Protein AF-A0A1V5WYN5-F1 (afdb_monomer_lite)

Foldseek 3Di:
DDDDDDPPPPPPDPPPPDDPPPCCVVDPPDDPVVVVVVVVVVVVVVVLADPVLVVLVVVVVVVVVPPPQDDPVSCVSSCVCCVDPSNVQVVVCVVVVHRGDD

Sequence (102 aa):
MPGLAPPAARQARRGQRGAWGEAEAVLKAEPEAQAEREARAAAQRIAGLSPQALRLNKRALRQFVMPALSAASDRAPHYAYAPSAEHREGLAAFNEKRKPRF

Structure (mmCIF, N/CA/C/O backbone):
data_AF-A0A1V5WYN5-F1
#
_entry.id   AF-A0A1V5WYN5-F1
#
loop_
_atom_site.group_PDB
_atom_site.id
_atom_site.type_symbol
_atom_site.label_atom_id
_atom_site.label_alt_id
_atom_site.label_comp_id
_atom_site.label_asym_id
_atom_site.label_entity_id
_atom_site.label_seq_id
_atom_site.pdbx_PDB_ins_code
_atom_site.Cartn_x
_atom_site.Cartn_y
_atom_site.Cartn_z
_atom_site.occupancy
_atom_site.B_iso_or_equiv
_atom_site.auth_seq_id
_atom_site.auth_comp_id
_atom_site.auth_asym_id
_atom_site.auth_atom_id
_atom_site.pdbx_PDB_model_num
ATOM 1 N N . MET A 1 1 ? 16.836 -30.224 46.899 1.00 42.75 1 MET A N 1
ATOM 2 C CA . MET A 1 1 ? 16.646 -29.036 46.031 1.00 42.75 1 MET A CA 1
ATOM 3 C C . MET A 1 1 ? 17.321 -29.315 44.698 1.00 42.75 1 MET A C 1
ATOM 5 O O . MET A 1 1 ? 18.390 -29.911 44.776 1.00 42.75 1 MET A O 1
ATOM 9 N N . PRO A 1 2 ? 16.792 -28.915 43.524 1.00 42.06 2 PRO A N 1
ATOM 10 C CA . PRO A 1 2 ? 15.635 -28.037 43.242 1.00 42.06 2 PRO A CA 1
ATOM 11 C C . PRO A 1 2 ? 14.561 -28.747 42.363 1.00 42.06 2 PRO A C 1
ATOM 13 O O . PRO A 1 2 ? 14.859 -29.718 41.686 1.00 42.06 2 PRO A O 1
ATOM 16 N N . GLY A 1 3 ? 13.267 -28.419 42.349 1.00 41.47 3 GLY A N 1
ATOM 17 C CA . GLY A 1 3 ? 12.649 -27.096 42.375 1.00 41.47 3 GLY A CA 1
ATOM 18 C C . GLY A 1 3 ? 12.514 -26.557 40.945 1.00 41.47 3 GLY A C 1
ATOM 19 O O . GLY A 1 3 ? 13.220 -25.616 40.602 1.00 41.47 3 GLY A O 1
ATOM 20 N N . LEU A 1 4 ? 11.680 -27.175 40.091 1.00 41.84 4 LEU A N 1
ATOM 21 C CA . LEU A 1 4 ? 11.369 -26.627 38.762 1.00 41.84 4 LEU A CA 1
ATOM 22 C C . LEU A 1 4 ? 10.656 -25.281 38.944 1.00 41.84 4 LEU A C 1
ATOM 24 O O . LEU A 1 4 ? 9.494 -25.229 39.344 1.00 41.84 4 LEU A O 1
ATOM 28 N N . ALA A 1 5 ? 11.368 -24.193 38.663 1.00 46.28 5 ALA A N 1
ATOM 29 C CA . ALA A 1 5 ? 10.770 -22.873 38.567 1.00 46.28 5 ALA A CA 1
ATOM 30 C C . ALA A 1 5 ? 9.770 -22.851 37.392 1.00 46.28 5 ALA A C 1
ATOM 32 O O . ALA A 1 5 ? 10.088 -23.376 36.319 1.00 46.28 5 ALA A O 1
ATOM 33 N N . PRO A 1 6 ? 8.574 -22.255 37.550 1.00 49.25 6 PRO A N 1
ATOM 34 C CA . PRO A 1 6 ? 7.665 -22.055 36.430 1.00 49.25 6 PRO A CA 1
ATOM 35 C C . PRO A 1 6 ? 8.320 -21.144 35.377 1.00 49.25 6 PRO A C 1
ATOM 37 O O . PRO A 1 6 ? 9.134 -20.284 35.732 1.00 49.25 6 PRO A O 1
ATOM 40 N N . PRO A 1 7 ? 7.989 -21.307 34.081 1.00 42.47 7 PRO A N 1
ATOM 41 C CA . PRO A 1 7 ? 8.576 -20.497 33.025 1.00 42.47 7 PRO A CA 1
ATOM 42 C C . PRO A 1 7 ? 8.277 -19.026 33.300 1.00 42.47 7 PRO A C 1
ATOM 44 O O . PRO A 1 7 ? 7.116 -18.617 33.357 1.00 42.47 7 PRO A O 1
ATOM 47 N N . ALA A 1 8 ? 9.345 -18.247 33.490 1.00 43.75 8 ALA A N 1
ATOM 48 C CA . ALA A 1 8 ? 9.274 -16.814 33.696 1.00 43.75 8 ALA A CA 1
ATOM 49 C C . ALA A 1 8 ? 8.358 -16.199 32.634 1.00 43.75 8 ALA A C 1
ATOM 51 O O . ALA A 1 8 ? 8.577 -16.349 31.425 1.00 43.75 8 ALA A O 1
ATOM 52 N N . ALA A 1 9 ? 7.305 -15.539 33.119 1.00 42.06 9 ALA A N 1
ATOM 53 C CA . ALA A 1 9 ? 6.397 -14.747 32.321 1.00 42.06 9 ALA A CA 1
ATOM 54 C C . ALA A 1 9 ? 7.207 -13.894 31.343 1.00 42.06 9 ALA A C 1
ATOM 56 O O . ALA A 1 9 ? 8.235 -13.311 31.693 1.00 42.06 9 ALA A O 1
ATOM 57 N N . ARG A 1 10 ? 6.734 -13.836 30.097 1.00 42.47 10 ARG A N 1
ATOM 58 C CA . ARG A 1 10 ? 7.319 -13.100 28.970 1.00 42.47 10 ARG A CA 1
ATOM 59 C C . ARG A 1 10 ? 7.149 -11.580 29.170 1.00 42.47 10 ARG A C 1
ATOM 61 O O . ARG A 1 10 ? 6.663 -10.86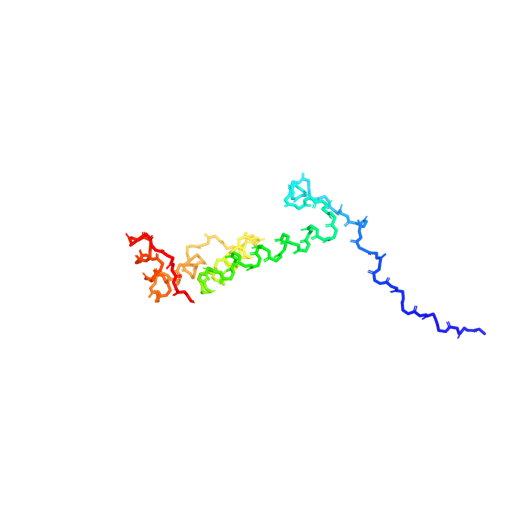9 28.302 1.00 4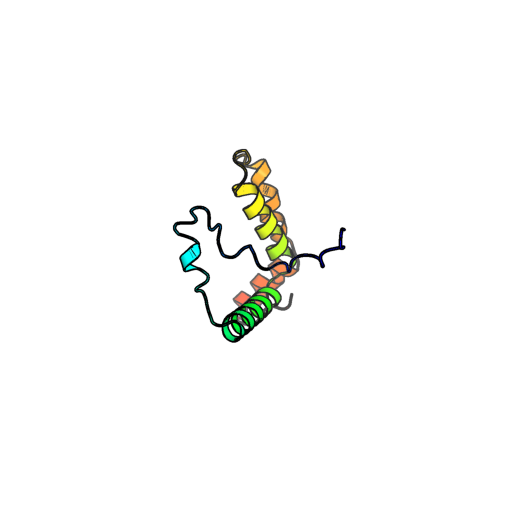2.47 10 ARG A O 1
ATOM 68 N N . GLN A 1 11 ? 7.531 -11.089 30.343 1.00 46.16 11 GLN A N 1
ATOM 69 C CA . GLN A 1 11 ? 7.301 -9.753 30.871 1.00 46.16 11 GLN A CA 1
ATOM 70 C C . GLN A 1 11 ? 8.634 -9.007 30.970 1.00 46.16 11 GLN A C 1
ATOM 72 O O . GLN A 1 11 ? 8.987 -8.453 31.998 1.00 46.16 11 GLN A O 1
ATOM 77 N N . ALA A 1 12 ? 9.417 -9.023 29.891 1.00 39.44 12 ALA A N 1
ATOM 78 C CA . ALA A 1 12 ? 10.667 -8.271 29.822 1.00 39.44 12 ALA A CA 1
ATOM 79 C C . ALA A 1 12 ? 11.085 -8.007 28.369 1.00 39.44 12 ALA A C 1
ATOM 81 O O . ALA A 1 12 ? 12.090 -8.520 27.893 1.00 39.44 12 ALA A O 1
ATOM 82 N N . ARG A 1 13 ? 10.307 -7.195 27.641 1.00 41.16 13 ARG A N 1
ATOM 83 C CA . ARG A 1 13 ? 10.790 -6.472 26.443 1.00 41.16 13 ARG A CA 1
ATOM 84 C C . ARG A 1 13 ? 10.200 -5.058 26.353 1.00 41.16 13 ARG A C 1
ATOM 86 O O . ARG A 1 13 ? 9.868 -4.591 25.276 1.00 41.16 13 ARG A O 1
ATOM 93 N N . ARG A 1 14 ? 10.034 -4.370 27.490 1.00 46.16 14 ARG A N 1
ATOM 94 C CA . ARG A 1 14 ? 9.642 -2.942 27.524 1.00 46.16 14 ARG A CA 1
ATOM 95 C C . ARG A 1 14 ? 10.847 -1.998 27.714 1.00 46.16 14 ARG A C 1
ATOM 97 O O . ARG A 1 14 ? 10.698 -0.794 27.543 1.00 46.16 14 ARG A O 1
ATOM 104 N N . GLY A 1 15 ? 12.027 -2.540 28.049 1.00 39.19 15 GLY A N 1
ATOM 105 C CA . GLY A 1 15 ? 13.160 -1.774 28.593 1.00 39.19 15 GLY A CA 1
ATOM 106 C C . GLY A 1 15 ? 14.456 -1.731 27.775 1.00 39.19 15 GLY A C 1
ATOM 107 O O . GLY A 1 15 ? 15.415 -1.142 28.245 1.00 39.19 15 GLY A O 1
ATOM 108 N N . GLN A 1 16 ? 14.520 -2.312 26.574 1.00 42.47 16 GLN A N 1
ATOM 109 C CA . GLN A 1 16 ? 15.671 -2.115 25.676 1.00 42.47 16 GLN A CA 1
ATOM 110 C C . GLN A 1 16 ? 15.196 -1.484 24.371 1.00 42.47 16 GLN A C 1
ATOM 112 O O . GLN A 1 16 ? 15.109 -2.129 23.329 1.00 42.47 16 GLN A O 1
ATOM 117 N N . ARG A 1 17 ? 14.821 -0.206 24.463 1.00 44.88 17 ARG A N 1
ATOM 118 C CA . ARG A 1 17 ? 14.625 0.654 23.298 1.00 44.88 17 ARG A CA 1
ATOM 119 C C . ARG A 1 17 ? 16.007 1.148 22.892 1.00 44.88 17 ARG A C 1
ATOM 121 O O . ARG A 1 17 ? 16.479 2.167 23.381 1.00 44.88 17 ARG A O 1
ATOM 128 N N . GLY A 1 18 ? 16.695 0.354 22.073 1.00 40.19 18 GLY A N 1
ATOM 129 C CA . GLY A 1 18 ? 17.836 0.854 21.311 1.00 40.19 18 GLY A CA 1
ATOM 130 C C . GLY A 1 18 ? 17.383 2.059 20.488 1.00 40.19 18 GLY A C 1
ATOM 131 O O . GLY A 1 18 ? 16.235 2.095 20.052 1.00 40.19 18 GLY A O 1
ATOM 132 N N . ALA A 1 19 ? 18.259 3.050 20.357 1.00 46.62 19 ALA A N 1
ATOM 133 C CA . ALA A 1 19 ? 17.999 4.362 19.778 1.00 46.62 19 ALA A CA 1
ATOM 134 C C . ALA A 1 19 ? 17.217 4.309 18.449 1.00 46.62 19 ALA A C 1
ATOM 136 O O . ALA A 1 19 ? 17.788 4.161 17.374 1.00 46.62 19 ALA A O 1
ATOM 137 N N . TRP A 1 20 ? 15.899 4.485 18.533 1.00 42.97 20 TRP A N 1
ATOM 138 C CA . TRP A 1 20 ? 15.029 4.844 17.417 1.00 42.97 20 TRP A CA 1
ATOM 139 C C . TRP A 1 20 ? 14.563 6.280 17.657 1.00 42.97 20 TRP A C 1
ATOM 141 O O . TRP A 1 20 ? 13.406 6.519 17.985 1.00 42.97 20 TRP A O 1
ATOM 151 N N . GLY A 1 21 ? 15.494 7.230 17.542 1.00 42.59 21 GLY A N 1
ATOM 152 C CA . GLY A 1 21 ? 15.306 8.640 17.911 1.00 42.59 21 GLY A CA 1
ATOM 153 C C . GLY A 1 21 ? 14.252 9.419 17.115 1.00 42.59 21 GLY A C 1
ATOM 154 O O . GLY A 1 21 ? 14.032 10.584 17.410 1.00 42.59 21 GLY A O 1
ATOM 155 N N . GLU A 1 22 ? 13.576 8.804 16.143 1.00 40.84 22 GLU A N 1
ATOM 156 C CA . GLU A 1 22 ? 12.539 9.465 15.331 1.00 40.84 22 GLU A CA 1
ATOM 157 C C . GLU A 1 22 ? 11.302 8.579 15.080 1.00 40.84 22 GLU A C 1
ATOM 159 O O . GLU A 1 22 ? 10.203 9.086 14.862 1.00 40.84 22 GLU A O 1
ATOM 164 N N . ALA A 1 23 ? 11.425 7.248 15.180 1.00 43.41 23 ALA A N 1
ATOM 165 C CA . ALA A 1 23 ? 10.300 6.333 14.948 1.00 43.41 23 ALA A CA 1
ATOM 166 C C . ALA A 1 23 ? 9.342 6.228 16.150 1.00 43.41 23 ALA A C 1
ATOM 168 O O . ALA A 1 23 ? 8.192 5.817 15.988 1.00 43.41 23 ALA A O 1
ATOM 169 N N . GLU A 1 24 ? 9.779 6.626 17.350 1.00 39.91 24 GLU A N 1
ATOM 170 C CA . GLU A 1 24 ? 8.945 6.582 18.559 1.00 39.91 24 GLU A CA 1
ATOM 171 C C . GLU A 1 24 ? 7.803 7.618 18.536 1.00 39.91 24 GLU A C 1
ATOM 173 O O . GLU A 1 24 ? 6.824 7.485 19.267 1.00 39.91 24 GLU A O 1
ATOM 178 N N . ALA A 1 25 ? 7.845 8.587 17.614 1.00 43.09 25 ALA A N 1
ATOM 179 C CA . ALA A 1 25 ? 6.735 9.505 17.369 1.00 43.09 25 ALA A CA 1
ATOM 180 C C . ALA A 1 25 ? 5.533 8.857 16.647 1.00 43.09 25 ALA A C 1
ATOM 182 O O . ALA A 1 25 ? 4.449 9.440 16.638 1.00 43.09 25 ALA A O 1
ATOM 183 N N . VAL A 1 26 ? 5.685 7.668 16.045 1.00 49.09 26 VAL A N 1
ATOM 184 C CA . VAL A 1 26 ? 4.631 7.070 15.199 1.00 49.09 26 VAL A CA 1
ATOM 185 C C . VAL A 1 26 ? 3.638 6.215 15.994 1.00 49.09 26 VAL A C 1
ATOM 187 O O . VAL A 1 26 ? 2.497 6.051 15.571 1.00 49.09 26 VAL A O 1
ATOM 190 N N . LEU A 1 27 ? 4.021 5.708 17.166 1.00 51.03 27 LEU A N 1
ATOM 191 C CA . LEU A 1 27 ? 3.123 4.966 18.052 1.00 51.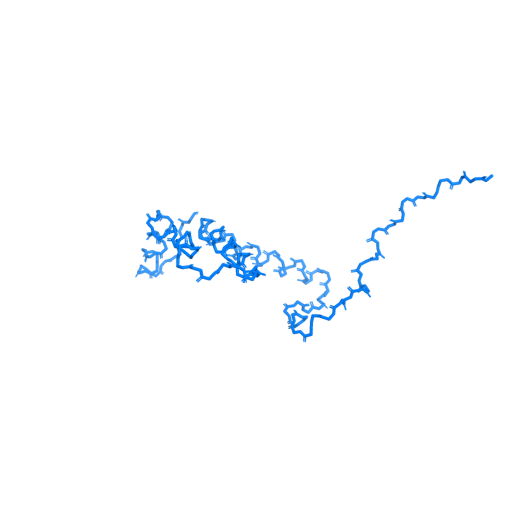03 27 LEU A CA 1
ATOM 192 C C . LEU A 1 27 ? 3.314 5.480 19.475 1.00 51.03 27 LEU A C 1
ATOM 194 O O . LEU A 1 27 ? 4.140 4.966 20.231 1.00 51.03 27 LEU A O 1
ATOM 198 N N . LYS A 1 28 ? 2.547 6.515 19.832 1.00 55.75 28 LYS A N 1
ATOM 199 C CA . LYS A 1 28 ? 2.419 6.945 21.226 1.00 55.75 28 LYS A CA 1
ATOM 200 C C . LYS A 1 28 ? 2.078 5.731 22.090 1.00 55.75 28 LYS A C 1
ATOM 202 O O . LYS A 1 28 ? 1.357 4.828 21.663 1.00 55.75 28 LYS A O 1
ATOM 207 N N . ALA A 1 29 ? 2.622 5.691 23.304 1.00 59.53 29 ALA A N 1
ATOM 208 C CA . ALA A 1 29 ? 2.244 4.693 24.295 1.00 59.53 29 ALA A CA 1
ATOM 209 C C . ALA A 1 29 ? 0.803 4.969 24.751 1.00 59.53 29 ALA A C 1
ATOM 211 O O . ALA A 1 29 ? 0.571 5.614 25.769 1.00 59.53 29 ALA A O 1
ATOM 212 N N . GLU A 1 30 ? -0.153 4.517 23.953 1.00 66.19 30 GLU A N 1
ATOM 213 C CA . GLU A 1 30 ? -1.573 4.635 24.236 1.00 66.19 30 GLU A CA 1
ATOM 214 C C . GLU A 1 30 ? -2.000 3.589 25.283 1.00 66.19 30 GLU A C 1
ATOM 216 O O . GLU A 1 30 ? -1.374 2.524 25.399 1.00 66.19 30 GLU A O 1
ATOM 221 N N . PRO A 1 31 ? -3.076 3.847 26.051 1.00 80.69 31 PRO A N 1
ATOM 222 C CA . PRO A 1 31 ? -3.719 2.822 26.866 1.00 80.69 31 PRO A CA 1
ATOM 223 C C . PRO A 1 31 ? -4.008 1.568 26.031 1.00 80.69 31 PRO A C 1
ATOM 225 O O . PRO A 1 31 ? -4.363 1.678 24.860 1.00 80.69 31 PRO A O 1
ATOM 228 N N . GLU A 1 32 ? -3.913 0.374 26.620 1.00 74.56 32 GLU A N 1
ATOM 229 C CA . GLU A 1 32 ? -4.040 -0.903 25.891 1.00 74.56 32 GLU A CA 1
ATOM 230 C C . GLU A 1 32 ? -5.307 -0.976 25.022 1.00 74.56 32 GLU A C 1
ATOM 232 O O . GLU A 1 32 ? -5.243 -1.336 23.847 1.00 74.56 32 GLU A O 1
ATOM 237 N N . ALA A 1 33 ? -6.441 -0.509 25.551 1.00 75.56 33 ALA A N 1
ATOM 238 C CA . ALA A 1 33 ? -7.699 -0.447 24.813 1.00 75.56 33 ALA A CA 1
ATOM 239 C C . ALA A 1 33 ? -7.670 0.541 23.628 1.00 75.56 33 ALA A C 1
ATOM 241 O O . ALA A 1 33 ? -8.346 0.325 22.625 1.00 75.56 33 ALA A O 1
ATOM 242 N N . GLN A 1 34 ? -6.916 1.637 23.727 1.00 83.50 34 GLN A N 1
ATOM 243 C CA . GLN A 1 34 ? -6.744 2.593 22.631 1.00 83.50 34 GLN A CA 1
ATOM 244 C C . GLN A 1 34 ? -5.802 2.029 21.562 1.00 83.50 34 GLN A C 1
ATOM 246 O O . GLN A 1 34 ? -6.147 2.069 20.382 1.00 83.50 34 GLN A O 1
ATOM 251 N N . ALA A 1 35 ? -4.693 1.406 21.968 1.00 84.75 35 ALA A N 1
ATOM 252 C CA . ALA A 1 35 ? -3.788 0.715 21.054 1.00 84.75 35 ALA A CA 1
ATOM 253 C C . ALA A 1 35 ? -4.508 -0.395 20.267 1.00 84.75 35 ALA A C 1
ATOM 255 O O . ALA A 1 35 ? -4.327 -0.520 19.055 1.00 84.75 35 ALA A O 1
ATOM 256 N N . GLU A 1 36 ? -5.382 -1.168 20.921 1.00 87.19 36 GLU A N 1
ATOM 257 C CA . GLU A 1 36 ? -6.188 -2.189 20.249 1.00 87.19 36 GLU A CA 1
ATOM 258 C C . GLU A 1 36 ? -7.158 -1.577 19.227 1.00 87.19 36 GLU A C 1
ATOM 260 O O . GLU A 1 36 ? -7.239 -2.047 18.087 1.00 87.19 36 GLU A O 1
ATOM 265 N N . ARG A 1 37 ? -7.877 -0.509 19.604 1.00 89.44 37 ARG A N 1
ATOM 266 C CA . ARG A 1 37 ? -8.791 0.201 18.693 1.00 89.44 37 ARG A CA 1
ATOM 267 C C . ARG A 1 37 ? -8.060 0.726 17.464 1.00 89.44 37 ARG A C 1
ATOM 269 O O . ARG A 1 37 ? -8.533 0.537 16.343 1.00 89.44 37 ARG A O 1
ATOM 276 N N . GLU A 1 38 ? -6.904 1.347 17.655 1.00 89.25 38 GLU A N 1
ATOM 277 C CA . GLU A 1 38 ? -6.096 1.891 16.565 1.00 89.25 38 GLU A CA 1
ATOM 278 C C . GLU A 1 38 ? -5.539 0.798 15.656 1.00 89.25 38 GLU A C 1
ATOM 280 O O . GLU A 1 38 ? -5.632 0.917 14.431 1.00 89.25 38 GLU A O 1
ATOM 285 N N . ALA A 1 39 ? -5.031 -0.295 16.233 1.00 90.69 39 ALA A N 1
ATOM 286 C CA . ALA A 1 39 ? -4.546 -1.444 15.478 1.00 90.69 39 ALA A CA 1
ATOM 287 C C . ALA A 1 39 ? -5.661 -2.064 14.622 1.00 90.69 39 ALA A C 1
ATOM 289 O O . ALA A 1 39 ? -5.460 -2.319 13.432 1.00 90.69 39 ALA A O 1
ATOM 290 N N . ARG A 1 40 ? -6.861 -2.244 15.191 1.00 95.44 40 ARG A N 1
ATOM 291 C CA . ARG A 1 40 ? -8.041 -2.734 14.458 1.00 95.44 40 ARG A CA 1
ATOM 292 C C . ARG A 1 40 ? -8.441 -1.775 13.336 1.00 95.44 40 ARG A C 1
ATOM 294 O O . ARG A 1 40 ? -8.655 -2.220 12.209 1.00 95.44 40 ARG A O 1
ATOM 301 N N . ALA A 1 41 ? -8.487 -0.471 13.603 1.00 94.25 41 ALA A N 1
ATOM 302 C CA . ALA A 1 41 ? -8.821 0.532 12.594 1.00 94.25 41 ALA A CA 1
ATOM 303 C C . ALA A 1 41 ? -7.785 0.573 11.453 1.00 94.25 41 ALA A C 1
ATOM 305 O O . ALA A 1 41 ? -8.146 0.697 10.282 1.00 94.25 41 ALA A O 1
ATOM 306 N N . ALA A 1 42 ? -6.495 0.436 11.769 1.00 92.88 42 ALA A N 1
ATOM 307 C CA . ALA A 1 42 ? -5.432 0.347 10.773 1.00 92.88 42 ALA A CA 1
ATOM 308 C C . ALA A 1 42 ? -5.552 -0.925 9.925 1.00 92.88 42 ALA A C 1
ATOM 310 O O . ALA A 1 42 ? -5.479 -0.847 8.698 1.00 92.88 42 ALA A O 1
ATOM 311 N N . ALA A 1 43 ? -5.801 -2.075 10.557 1.00 94.81 43 ALA A N 1
ATOM 312 C CA . ALA A 1 43 ? -6.009 -3.338 9.856 1.00 94.81 43 ALA A CA 1
ATOM 313 C C . ALA A 1 43 ? -7.193 -3.259 8.881 1.00 94.81 43 ALA A C 1
ATOM 315 O O . ALA A 1 43 ? -7.069 -3.694 7.740 1.00 94.81 43 ALA A O 1
ATOM 316 N N . GLN A 1 44 ? -8.303 -2.634 9.286 1.00 95.69 44 GLN A N 1
ATOM 317 C CA . GLN A 1 44 ? -9.466 -2.420 8.418 1.00 95.69 44 GLN A CA 1
ATOM 318 C C . GLN A 1 44 ? -9.147 -1.524 7.216 1.00 95.69 44 GLN A C 1
ATOM 320 O O . GLN A 1 44 ? -9.549 -1.841 6.099 1.00 95.69 44 GLN A O 1
ATOM 325 N N . ARG A 1 45 ? -8.390 -0.433 7.411 1.00 94.25 45 ARG A N 1
ATOM 326 C CA . ARG A 1 45 ? -7.949 0.422 6.294 1.00 94.25 45 ARG A CA 1
ATOM 327 C C . ARG A 1 45 ? -7.072 -0.346 5.308 1.00 94.25 45 ARG A C 1
ATOM 329 O O . ARG A 1 45 ? -7.277 -0.231 4.107 1.00 94.25 45 ARG A O 1
ATOM 336 N N . ILE A 1 46 ? -6.129 -1.144 5.810 1.00 93.81 46 ILE A N 1
ATOM 337 C CA . ILE A 1 46 ? -5.231 -1.957 4.977 1.00 93.81 46 ILE A CA 1
ATOM 338 C C . ILE A 1 46 ? -6.013 -3.034 4.218 1.00 93.81 46 ILE A C 1
ATOM 340 O O . ILE A 1 46 ? -5.737 -3.262 3.045 1.00 93.81 46 ILE A O 1
ATOM 344 N N . ALA A 1 47 ? -7.003 -3.662 4.856 1.00 93.44 47 ALA A N 1
ATOM 345 C CA . ALA A 1 47 ? -7.841 -4.686 4.236 1.00 93.44 47 ALA A CA 1
ATOM 346 C C . ALA A 1 47 ? -8.678 -4.164 3.053 1.00 93.44 47 ALA A C 1
ATOM 348 O O . ALA A 1 47 ? -9.098 -4.958 2.222 1.00 93.44 47 ALA A O 1
ATOM 349 N N . GLY A 1 48 ? -8.903 -2.848 2.957 1.00 93.06 48 GLY A N 1
ATOM 350 C CA . GLY A 1 48 ? -9.589 -2.217 1.824 1.00 93.06 48 GLY A CA 1
ATOM 351 C C . GLY A 1 48 ? -8.695 -1.882 0.622 1.00 93.06 48 GLY A C 1
ATOM 352 O O . GLY A 1 48 ? -9.177 -1.278 -0.333 1.00 93.06 48 GLY A O 1
ATOM 353 N N . LEU A 1 49 ? -7.399 -2.202 0.666 1.00 93.19 49 LEU A N 1
ATOM 354 C CA . LEU A 1 49 ? -6.442 -1.920 -0.410 1.00 93.19 49 LEU A CA 1
ATOM 355 C C . LEU A 1 49 ? -6.213 -3.159 -1.288 1.00 93.19 49 LEU A C 1
ATOM 357 O O . LEU A 1 49 ? -6.413 -4.284 -0.843 1.00 93.19 49 LEU A O 1
ATOM 361 N N . SER A 1 50 ? -5.711 -2.952 -2.511 1.00 94.00 50 SER A N 1
ATOM 362 C CA . SER A 1 50 ? -5.320 -4.028 -3.436 1.00 94.00 50 SER A CA 1
ATOM 363 C C . SER A 1 50 ? -4.328 -5.005 -2.772 1.00 94.00 50 SER A C 1
ATOM 365 O O . SER A 1 50 ? -3.198 -4.607 -2.444 1.00 94.00 50 SER A O 1
ATOM 367 N N . PRO A 1 51 ? -4.695 -6.291 -2.583 1.00 93.00 51 PRO A N 1
ATOM 368 C CA . PRO A 1 51 ? -3.810 -7.280 -1.977 1.00 93.00 51 PRO A CA 1
ATOM 369 C C . PRO A 1 51 ? -2.513 -7.478 -2.763 1.00 93.00 51 PRO A C 1
ATOM 371 O O . PRO A 1 51 ? -1.449 -7.680 -2.166 1.00 93.00 51 PRO A O 1
ATOM 374 N N . GLN A 1 52 ? -2.570 -7.428 -4.096 1.00 91.56 52 GLN A N 1
ATOM 375 C CA . GLN A 1 52 ? -1.389 -7.595 -4.934 1.00 91.56 52 GLN A CA 1
ATOM 376 C C . GLN A 1 52 ? -0.426 -6.410 -4.800 1.00 91.56 52 GLN A C 1
ATOM 378 O O . GLN A 1 52 ? 0.765 -6.628 -4.548 1.00 91.56 52 GLN A O 1
ATOM 383 N N . ALA A 1 53 ? -0.927 -5.174 -4.912 1.00 89.94 53 ALA A N 1
ATOM 384 C CA . ALA A 1 53 ? -0.105 -3.972 -4.788 1.00 89.94 53 ALA A CA 1
ATOM 385 C C . ALA A 1 53 ? 0.533 -3.876 -3.394 1.00 89.94 53 ALA A C 1
ATOM 387 O O . ALA A 1 53 ? 1.726 -3.596 -3.278 1.00 89.94 53 ALA A O 1
ATOM 388 N N . LEU A 1 54 ? -0.217 -4.208 -2.335 1.00 91.62 54 LEU A N 1
ATOM 389 C CA . LEU A 1 54 ? 0.301 -4.268 -0.966 1.00 91.62 54 LEU A CA 1
ATOM 390 C C . LEU A 1 54 ? 1.511 -5.200 -0.832 1.00 91.62 54 LEU A C 1
ATOM 392 O O . LEU A 1 54 ? 2.529 -4.823 -0.243 1.00 91.62 54 LEU A O 1
ATOM 396 N N . ARG A 1 55 ? 1.421 -6.423 -1.371 1.00 91.25 55 ARG A N 1
ATOM 397 C CA . ARG A 1 55 ? 2.512 -7.409 -1.292 1.00 91.25 55 ARG A CA 1
ATOM 398 C C . ARG A 1 55 ? 3.747 -6.952 -2.063 1.00 91.25 55 ARG A C 1
ATOM 400 O O . ARG A 1 55 ? 4.856 -7.066 -1.537 1.00 91.25 55 ARG A O 1
ATOM 407 N N . LEU A 1 56 ? 3.561 -6.428 -3.275 1.00 89.06 56 LEU A N 1
ATOM 408 C CA . LEU A 1 56 ? 4.659 -5.938 -4.111 1.00 89.06 56 LEU A CA 1
ATOM 409 C C . LEU A 1 56 ? 5.354 -4.730 -3.472 1.00 89.06 56 LEU A C 1
ATOM 411 O O . LEU A 1 56 ? 6.578 -4.743 -3.345 1.00 89.06 56 LEU A O 1
ATOM 415 N N . ASN A 1 57 ? 4.594 -3.765 -2.949 1.00 87.25 57 ASN A N 1
ATOM 416 C CA . ASN A 1 57 ? 5.147 -2.603 -2.248 1.00 87.25 57 ASN A CA 1
ATOM 417 C C . ASN A 1 57 ? 5.898 -3.008 -0.975 1.00 87.25 57 ASN A C 1
ATOM 419 O O . ASN A 1 57 ? 7.000 -2.527 -0.722 1.00 87.25 57 ASN A O 1
ATOM 423 N N . LYS A 1 58 ? 5.362 -3.950 -0.189 1.00 89.25 58 LYS A N 1
ATOM 424 C CA . LYS A 1 58 ? 6.055 -4.462 1.003 1.00 89.25 58 LYS A CA 1
ATOM 425 C C . LYS A 1 58 ? 7.371 -5.155 0.650 1.00 89.25 58 LYS A C 1
ATOM 427 O O . LYS A 1 58 ? 8.349 -5.011 1.383 1.00 89.25 58 LYS A O 1
ATOM 432 N N . ARG A 1 59 ? 7.407 -5.907 -0.455 1.00 86.62 59 ARG A N 1
ATOM 433 C CA . ARG A 1 59 ? 8.639 -6.520 -0.967 1.00 86.62 59 ARG A CA 1
ATOM 434 C C . ARG A 1 59 ? 9.643 -5.453 -1.406 1.00 86.62 59 ARG A C 1
ATOM 436 O O . ARG A 1 59 ? 10.800 -5.562 -1.019 1.00 86.62 59 ARG A O 1
ATOM 443 N N . ALA A 1 60 ? 9.191 -4.423 -2.121 1.00 81.69 60 ALA A N 1
ATOM 444 C CA . ALA A 1 60 ? 10.030 -3.310 -2.561 1.00 81.69 60 ALA A CA 1
ATOM 445 C C . ALA A 1 60 ? 10.674 -2.569 -1.379 1.00 81.69 60 ALA A C 1
ATOM 447 O O . ALA A 1 60 ? 11.892 -2.444 -1.311 1.00 81.69 60 ALA A O 1
ATOM 448 N N . LEU A 1 61 ? 9.877 -2.184 -0.377 1.00 82.75 61 LEU A N 1
ATOM 449 C CA . LEU A 1 61 ? 10.374 -1.501 0.823 1.00 82.75 61 LEU A CA 1
ATOM 450 C C . LEU A 1 61 ? 11.401 -2.342 1.597 1.00 82.75 61 LEU A C 1
ATOM 452 O O . LEU A 1 61 ? 12.406 -1.816 2.065 1.00 82.75 61 LEU A O 1
ATOM 456 N N . ARG A 1 62 ? 11.190 -3.662 1.694 1.00 82.81 62 ARG A N 1
ATOM 457 C CA . ARG A 1 62 ? 12.166 -4.587 2.302 1.00 82.81 62 ARG A CA 1
ATOM 458 C C . ARG A 1 62 ? 13.462 -4.709 1.504 1.00 82.81 62 ARG A C 1
ATOM 460 O O . ARG A 1 62 ? 14.485 -5.063 2.074 1.00 82.81 62 ARG A O 1
ATOM 467 N N . GLN A 1 63 ? 13.410 -4.471 0.201 1.00 77.44 63 GLN A N 1
ATOM 468 C CA . GLN A 1 63 ? 14.583 -4.498 -0.663 1.00 77.44 63 GLN A CA 1
ATOM 469 C C . GLN A 1 63 ? 15.365 -3.179 -0.576 1.00 77.44 63 GLN A C 1
ATOM 471 O O . GLN A 1 63 ? 16.588 -3.225 -0.597 1.00 77.44 63 GLN A O 1
ATOM 476 N N . PHE A 1 64 ? 14.700 -2.038 -0.358 1.00 72.19 64 PHE A N 1
ATOM 477 C CA . PHE A 1 64 ? 15.365 -0.736 -0.183 1.00 72.19 64 PHE A CA 1
ATOM 478 C C . PHE A 1 64 ? 16.153 -0.585 1.122 1.00 72.19 64 PHE A C 1
ATOM 480 O O . PHE A 1 64 ? 17.093 0.199 1.173 1.00 72.19 64 PHE A O 1
ATOM 487 N N . VAL A 1 65 ? 15.813 -1.339 2.171 1.00 73.25 65 VAL A N 1
ATOM 488 C CA . VAL A 1 65 ? 16.609 -1.362 3.415 1.00 73.25 65 VAL A CA 1
ATOM 489 C C . VAL A 1 65 ? 17.883 -2.209 3.296 1.00 73.25 65 VAL A C 1
ATOM 491 O O . VAL A 1 65 ? 18.681 -2.245 4.230 1.00 73.25 65 VAL A O 1
ATOM 494 N N . MET A 1 66 ? 18.088 -2.886 2.159 1.00 67.94 66 MET A N 1
ATOM 495 C CA . MET A 1 66 ? 19.304 -3.638 1.864 1.00 67.94 66 MET A CA 1
ATOM 496 C C . MET A 1 66 ? 20.225 -2.783 0.972 1.00 67.94 66 MET A C 1
ATOM 498 O O . MET A 1 66 ? 19.790 -2.374 -0.104 1.00 67.94 66 MET A O 1
ATOM 502 N N . PRO A 1 67 ? 21.500 -2.544 1.344 1.00 61.19 67 PRO A N 1
ATOM 503 C CA . PRO A 1 67 ? 22.389 -1.589 0.661 1.00 61.19 67 PRO A CA 1
ATOM 504 C C . PRO A 1 67 ? 22.674 -1.844 -0.832 1.00 61.19 67 PRO A C 1
ATOM 506 O O . PRO A 1 67 ? 23.299 -1.011 -1.480 1.00 61.19 67 PRO A O 1
ATOM 509 N N . ALA A 1 68 ? 22.282 -2.998 -1.380 1.00 63.38 68 ALA A N 1
ATOM 510 C CA . ALA A 1 68 ? 22.832 -3.533 -2.627 1.00 63.38 68 ALA A CA 1
ATOM 511 C C . ALA A 1 68 ? 21.904 -3.469 -3.857 1.00 63.38 68 ALA A C 1
ATOM 513 O O . ALA A 1 68 ? 22.300 -3.947 -4.915 1.00 63.38 68 ALA A O 1
ATOM 514 N N . LEU A 1 69 ? 20.691 -2.911 -3.765 1.00 58.97 69 LEU A N 1
ATOM 515 C CA . LEU A 1 69 ? 19.721 -2.950 -4.874 1.00 58.97 69 LEU A CA 1
ATOM 516 C C . LEU A 1 69 ? 19.433 -1.547 -5.422 1.00 58.97 69 LEU A C 1
ATOM 518 O O . LEU A 1 69 ? 18.469 -0.892 -5.032 1.00 58.97 69 LEU A O 1
ATOM 522 N N . SER A 1 70 ? 20.291 -1.084 -6.335 1.00 63.12 70 SER A N 1
ATOM 523 C CA . SER A 1 70 ? 20.141 0.204 -7.036 1.00 63.12 70 SER A CA 1
ATOM 524 C C . SER A 1 70 ? 20.188 0.076 -8.569 1.00 63.12 70 SER A C 1
ATOM 526 O O . SER A 1 70 ? 20.087 1.078 -9.286 1.00 63.12 70 SER A O 1
ATOM 528 N N . ALA A 1 71 ? 20.270 -1.138 -9.130 1.00 72.31 71 ALA A N 1
ATOM 529 C CA . ALA A 1 71 ? 20.174 -1.298 -10.579 1.00 72.31 71 ALA A CA 1
ATOM 530 C C . ALA A 1 71 ? 18.716 -1.163 -11.057 1.00 72.31 71 ALA A C 1
ATOM 532 O O . ALA A 1 71 ? 17.759 -1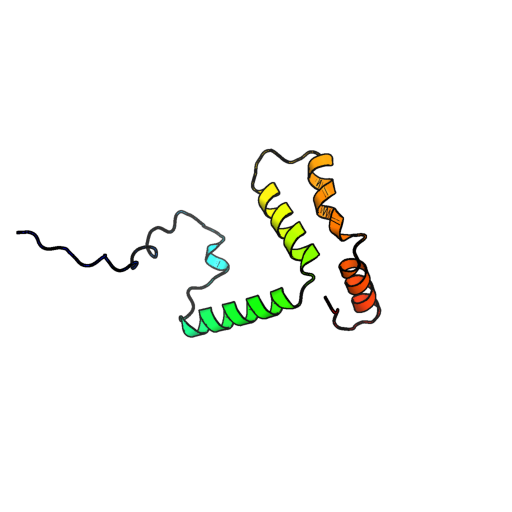.464 -10.342 1.00 72.31 71 ALA A O 1
ATOM 533 N N . ALA A 1 72 ? 18.520 -0.705 -12.296 1.00 71.88 72 ALA A N 1
ATOM 534 C CA . ALA A 1 72 ? 17.183 -0.584 -12.886 1.00 71.88 72 ALA A CA 1
ATOM 535 C C . ALA A 1 72 ? 16.459 -1.943 -12.992 1.00 71.88 72 ALA A C 1
ATOM 537 O O . ALA A 1 72 ? 15.245 -2.009 -12.794 1.00 71.88 72 ALA A O 1
ATOM 538 N N . SER A 1 73 ? 17.210 -3.026 -13.226 1.00 79.50 73 SER A N 1
ATOM 539 C CA . SER A 1 73 ? 16.718 -4.411 -13.225 1.00 79.50 73 SER A CA 1
ATOM 540 C C . SER A 1 73 ? 16.119 -4.828 -11.885 1.00 79.50 73 SER A C 1
ATOM 542 O O . SER A 1 73 ? 15.141 -5.571 -11.856 1.00 79.50 73 SER A O 1
ATOM 544 N N . ASP A 1 74 ? 16.658 -4.308 -10.782 1.00 76.44 74 ASP A N 1
ATOM 545 C CA . ASP A 1 74 ? 16.191 -4.633 -9.434 1.00 76.44 74 ASP A CA 1
ATOM 546 C C . ASP A 1 74 ? 14.852 -3.951 -9.134 1.00 76.44 74 ASP A C 1
ATOM 548 O O . ASP A 1 74 ? 14.046 -4.470 -8.362 1.00 76.44 74 ASP A O 1
ATOM 552 N N . ARG A 1 75 ? 14.594 -2.806 -9.787 1.00 75.62 75 ARG A N 1
ATOM 553 C CA . ARG A 1 75 ? 13.373 -2.013 -9.604 1.00 75.62 75 ARG A CA 1
ATOM 554 C C . ARG A 1 75 ? 12.206 -2.475 -10.470 1.00 75.62 75 ARG A C 1
ATOM 556 O O . ARG A 1 75 ? 11.057 -2.299 -10.070 1.00 75.62 75 ARG A O 1
ATOM 563 N N . ALA A 1 76 ? 12.469 -3.060 -11.640 1.00 81.12 76 ALA A N 1
ATOM 564 C CA . ALA A 1 76 ? 11.424 -3.456 -12.588 1.00 81.12 76 ALA A CA 1
ATOM 565 C C . ALA A 1 76 ? 10.326 -4.360 -11.972 1.00 81.12 76 ALA A C 1
ATOM 567 O O . ALA A 1 76 ? 9.143 -4.086 -12.193 1.00 81.12 76 ALA A O 1
ATOM 568 N N . PRO A 1 77 ? 10.645 -5.357 -11.118 1.00 84.44 77 PRO A N 1
ATOM 569 C CA . PRO A 1 77 ? 9.629 -6.173 -10.452 1.00 84.44 77 PRO A CA 1
ATOM 570 C C . PRO A 1 77 ? 8.679 -5.399 -9.524 1.00 84.44 77 PRO A C 1
ATOM 572 O O . PRO A 1 77 ? 7.588 -5.891 -9.238 1.00 84.44 77 PRO A O 1
ATOM 575 N N . HIS A 1 78 ? 9.042 -4.202 -9.046 1.00 81.94 78 HIS A N 1
ATOM 576 C CA . HIS A 1 78 ? 8.166 -3.396 -8.185 1.00 81.94 78 HIS A CA 1
ATOM 577 C C . HIS A 1 78 ? 6.926 -2.879 -8.920 1.00 81.94 78 HIS A C 1
ATOM 579 O O . HIS A 1 78 ? 5.894 -2.655 -8.293 1.00 81.94 78 HIS A O 1
ATOM 585 N N . TYR A 1 79 ? 7.001 -2.737 -10.245 1.00 84.06 79 TYR A N 1
ATOM 586 C CA . TYR A 1 79 ? 5.904 -2.245 -11.081 1.00 84.06 79 TYR A CA 1
ATOM 587 C C . TYR A 1 79 ? 5.067 -3.366 -11.705 1.00 84.06 79 TYR A C 1
ATOM 589 O O . TYR A 1 79 ? 4.153 -3.095 -12.480 1.00 84.06 79 TYR A O 1
ATOM 597 N N . ALA A 1 80 ? 5.310 -4.627 -11.331 1.00 87.25 80 ALA A N 1
ATOM 598 C CA . ALA A 1 80 ? 4.580 -5.781 -11.861 1.00 87.25 80 ALA A CA 1
ATOM 599 C C . ALA A 1 80 ? 3.064 -5.765 -11.560 1.00 87.25 80 ALA A C 1
ATOM 601 O O . ALA A 1 80 ? 2.324 -6.576 -12.112 1.00 87.25 80 ALA A O 1
ATOM 602 N N . TYR A 1 81 ? 2.584 -4.850 -10.709 1.00 87.12 81 TYR A N 1
ATOM 603 C CA . TYR A 1 81 ? 1.153 -4.636 -10.488 1.00 87.12 81 TYR A CA 1
ATOM 604 C C . TYR A 1 81 ? 0.464 -3.925 -11.663 1.00 87.12 81 TYR A C 1
ATOM 606 O O . TYR A 1 81 ? -0.735 -4.101 -11.837 1.00 87.12 81 TYR A O 1
ATOM 614 N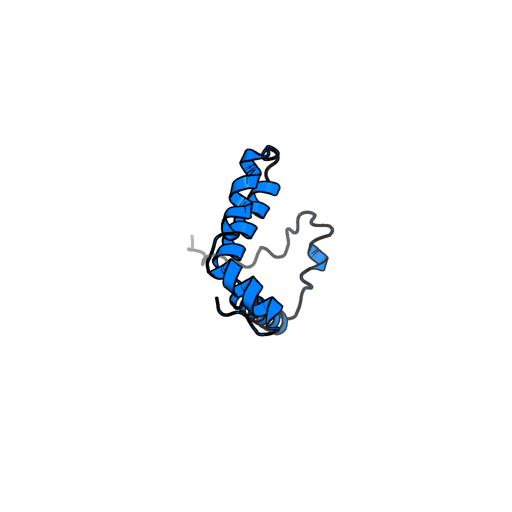 N . ALA A 1 82 ? 1.179 -3.133 -12.471 1.00 89.94 82 ALA A N 1
ATOM 615 C CA . ALA A 1 82 ? 0.575 -2.244 -13.468 1.00 89.94 82 ALA A CA 1
ATOM 616 C C . ALA A 1 82 ? -0.355 -2.944 -14.490 1.00 89.94 82 ALA A C 1
ATOM 618 O O . ALA A 1 82 ? -1.430 -2.417 -14.765 1.00 89.94 82 ALA A O 1
ATOM 619 N N . PRO A 1 83 ? -0.042 -4.137 -15.034 1.00 92.31 83 PRO A N 1
ATOM 620 C CA . PRO A 1 83 ? -0.950 -4.813 -15.965 1.00 92.31 83 PRO A CA 1
ATOM 621 C C . PRO A 1 83 ? -2.087 -5.600 -15.281 1.00 92.31 83 PRO A C 1
ATOM 623 O O . PRO A 1 83 ? -2.845 -6.297 -15.964 1.00 92.31 83 PRO A O 1
ATOM 626 N N . SER A 1 84 ? -2.226 -5.554 -13.952 1.00 92.31 84 SER A N 1
ATOM 627 C CA . SER A 1 84 ? -3.165 -6.419 -13.233 1.00 92.31 84 SER A CA 1
ATOM 628 C C . SER A 1 84 ? -4.620 -5.950 -13.291 1.00 92.31 84 SER A C 1
ATOM 630 O O . SER A 1 84 ? -4.927 -4.782 -13.541 1.00 92.31 84 SER A O 1
ATOM 632 N N . ALA A 1 85 ? -5.540 -6.887 -13.046 1.00 95.19 85 ALA A N 1
ATOM 633 C CA . ALA A 1 85 ? -6.962 -6.578 -12.914 1.00 95.19 85 ALA A CA 1
ATOM 634 C C . ALA A 1 85 ? -7.232 -5.652 -11.719 1.00 95.19 85 ALA A C 1
ATOM 636 O O . ALA A 1 85 ? -8.011 -4.714 -11.852 1.00 95.19 85 ALA A O 1
ATOM 637 N N . GLU A 1 86 ? -6.531 -5.857 -10.598 1.00 95.31 86 GLU A N 1
ATOM 638 C CA . GLU A 1 86 ? -6.622 -4.978 -9.428 1.00 95.31 86 GLU A CA 1
ATOM 639 C C . GLU A 1 86 ? -6.171 -3.548 -9.772 1.00 95.31 86 GLU A C 1
ATOM 641 O O . GLU A 1 86 ? -6.811 -2.587 -9.359 1.00 95.31 86 GLU A O 1
ATOM 646 N N . HIS A 1 87 ? -5.120 -3.371 -10.582 1.00 95.12 87 HIS A N 1
ATOM 647 C CA . HIS A 1 87 ? -4.696 -2.031 -10.990 1.00 95.12 87 HIS A CA 1
ATOM 648 C C . HIS A 1 87 ? -5.726 -1.346 -11.895 1.00 95.12 87 HIS A C 1
ATOM 650 O O . HIS A 1 87 ? -6.061 -0.183 -11.667 1.00 95.12 87 HIS A O 1
ATOM 656 N N . ARG A 1 88 ? -6.285 -2.073 -12.874 1.00 96.56 88 ARG A N 1
ATOM 657 C CA . ARG A 1 88 ? -7.365 -1.550 -13.727 1.00 96.56 88 ARG A CA 1
ATOM 658 C C . ARG A 1 88 ? -8.593 -1.148 -12.919 1.00 96.56 88 ARG A C 1
ATOM 660 O O . ARG A 1 88 ? -9.144 -0.082 -13.162 1.00 96.56 88 ARG A O 1
ATOM 667 N N . GLU A 1 89 ? -8.988 -1.962 -11.946 1.00 97.25 89 GLU A N 1
ATOM 668 C CA . GLU A 1 89 ? -10.091 -1.646 -11.039 1.00 97.25 89 GLU A CA 1
ATOM 669 C C . GLU A 1 89 ? -9.800 -0.396 -10.204 1.00 97.25 89 GLU A C 1
ATOM 671 O O . GLU A 1 89 ? -10.661 0.469 -10.074 1.00 97.25 89 GLU A O 1
ATOM 676 N N . GLY A 1 90 ? -8.577 -0.256 -9.686 1.00 95.69 90 GLY A N 1
ATOM 677 C CA . GLY A 1 90 ? -8.170 0.946 -8.960 1.00 95.69 90 GLY A CA 1
ATOM 678 C C . GLY A 1 90 ? -8.299 2.211 -9.814 1.00 95.69 90 GLY A C 1
ATOM 679 O O . GLY A 1 90 ? -8.845 3.210 -9.347 1.00 95.69 90 GLY A O 1
ATOM 680 N N . LEU A 1 91 ? -7.853 2.154 -11.074 1.00 96.88 91 LEU A N 1
ATOM 681 C CA . LEU A 1 91 ? -7.979 3.264 -12.023 1.00 96.88 91 LEU A CA 1
ATOM 682 C C . LEU A 1 91 ? -9.442 3.559 -12.378 1.00 96.88 91 LEU A C 1
ATOM 684 O O . LEU A 1 91 ? -9.851 4.719 -12.358 1.00 96.88 91 LEU A O 1
ATOM 688 N N . ALA A 1 92 ? -10.240 2.529 -12.669 1.00 98.06 92 ALA A N 1
ATOM 689 C CA . ALA A 1 92 ? -11.659 2.682 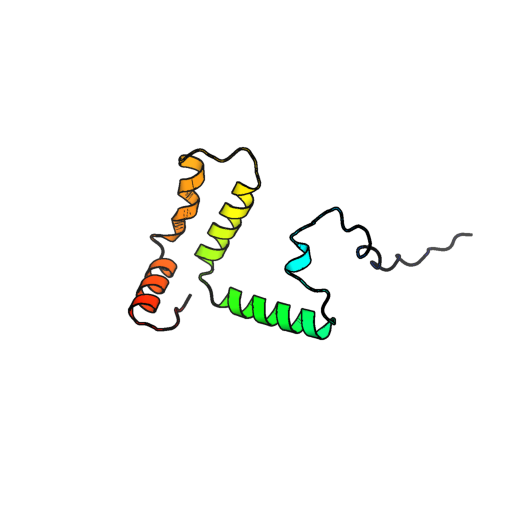-12.985 1.00 98.06 92 ALA A CA 1
ATOM 690 C C . ALA A 1 92 ? -12.425 3.304 -11.810 1.00 98.06 92 ALA A C 1
ATOM 692 O O . ALA A 1 92 ? -13.103 4.315 -11.974 1.00 98.06 92 ALA A O 1
ATOM 693 N N . ALA A 1 93 ? -12.240 2.767 -10.602 1.00 98.00 93 ALA A N 1
ATOM 694 C CA . ALA A 1 93 ? -12.879 3.272 -9.394 1.00 98.00 93 ALA A CA 1
ATOM 695 C C . ALA A 1 93 ? -12.503 4.727 -9.090 1.00 98.00 93 ALA A C 1
ATOM 697 O O . ALA A 1 93 ? -13.367 5.517 -8.708 1.00 98.00 93 ALA A O 1
ATOM 698 N N . PHE A 1 94 ? -11.233 5.092 -9.295 1.00 97.44 94 PHE A N 1
ATOM 699 C CA . PHE A 1 94 ? -10.761 6.466 -9.144 1.00 97.44 94 PHE A CA 1
ATOM 700 C C . PHE A 1 94 ? -11.441 7.411 -10.142 1.00 97.44 94 PHE A C 1
ATOM 702 O O . PHE A 1 94 ? -11.996 8.433 -9.735 1.00 97.44 94 PHE A O 1
ATOM 709 N N . ASN A 1 95 ? -11.457 7.046 -11.427 1.00 98.25 95 ASN A N 1
ATOM 710 C CA . ASN A 1 95 ? -12.079 7.846 -12.485 1.00 98.25 95 ASN A CA 1
ATOM 711 C C . ASN A 1 95 ? -13.591 8.016 -12.267 1.00 98.25 95 ASN A C 1
ATOM 713 O O . ASN A 1 95 ? -14.138 9.096 -12.477 1.00 98.25 95 ASN A O 1
ATOM 717 N N . GLU A 1 96 ? -14.253 6.966 -11.789 1.00 98.38 96 GLU A N 1
ATOM 718 C CA . GLU A 1 96 ? -15.686 6.943 -11.485 1.00 98.38 96 GLU A CA 1
ATOM 719 C C . GLU A 1 96 ? -16.025 7.518 -10.096 1.00 98.38 96 GLU A C 1
ATOM 721 O O . GLU A 1 96 ? -17.196 7.581 -9.726 1.00 98.38 96 GLU A O 1
ATOM 726 N N . LYS A 1 97 ? -15.024 7.944 -9.308 1.00 97.44 97 LYS A N 1
ATOM 727 C CA . LYS A 1 97 ? -15.177 8.457 -7.931 1.00 97.44 97 LYS A CA 1
ATOM 728 C C . LYS A 1 97 ? -15.937 7.504 -6.997 1.00 97.44 97 LYS A C 1
ATOM 730 O O . LYS A 1 97 ? -16.671 7.936 -6.106 1.00 97.44 97 LYS A O 1
ATOM 735 N N . ARG A 1 98 ? -15.742 6.199 -7.173 1.00 97.44 98 ARG A N 1
ATOM 736 C CA . ARG A 1 98 ? -16.334 5.146 -6.339 1.00 97.44 98 ARG A CA 1
ATOM 737 C C . ARG A 1 98 ? -15.268 4.426 -5.523 1.00 97.44 98 ARG A C 1
ATOM 739 O O . ARG A 1 98 ? -14.071 4.538 -5.773 1.00 97.44 98 ARG A O 1
ATOM 746 N N . LYS A 1 99 ? -15.709 3.636 -4.544 1.00 94.50 99 LYS A N 1
ATOM 747 C CA . LYS A 1 99 ? -14.802 2.727 -3.836 1.00 94.50 99 LYS A CA 1
ATOM 748 C C . LYS A 1 99 ? -14.384 1.575 -4.766 1.00 94.50 99 LYS A C 1
ATOM 750 O O . LYS A 1 99 ? -15.255 1.022 -5.448 1.00 94.50 99 LYS A O 1
ATOM 755 N N . PRO A 1 100 ? -13.092 1.213 -4.799 1.00 95.44 100 PRO A N 1
ATOM 756 C CA . PRO A 1 100 ? -12.631 0.056 -5.551 1.00 95.44 100 PRO A CA 1
ATOM 757 C C . PRO A 1 100 ? -13.040 -1.259 -4.879 1.00 95.44 100 PRO A C 1
ATOM 759 O O . PRO A 1 100 ? -13.281 -1.310 -3.669 1.00 95.44 100 PRO A O 1
ATOM 762 N N . ARG A 1 101 ? -13.105 -2.325 -5.676 1.00 94.62 101 ARG A N 1
ATOM 763 C CA . ARG A 1 101 ? -13.454 -3.691 -5.277 1.00 94.62 101 ARG A CA 1
ATOM 764 C C . ARG A 1 101 ? -12.282 -4.625 -5.588 1.00 94.62 101 ARG A C 1
ATOM 766 O O . ARG A 1 101 ? -12.142 -5.069 -6.724 1.00 94.62 101 ARG A O 1
ATOM 773 N N . PHE A 1 102 ? -11.450 -4.893 -4.585 1.00 91.62 102 PHE A N 1
ATOM 774 C CA . PHE A 1 102 ? -10.268 -5.755 -4.693 1.00 91.62 102 PHE A CA 1
ATOM 775 C C . PHE A 1 102 ? -10.489 -7.141 -4.092 1.00 91.62 102 PHE A C 1
ATOM 777 O O . PHE A 1 102 ? -11.350 -7.257 -3.189 1.00 91.62 102 PHE A O 1
#

pLDDT: mean 74.8, std 21.1, range [39.19, 98.38]

Secondary structure (DSSP, 8-state):
----PPPP-S---SS-----TTGGGSS----HHHHHHHHHHHHHHHHTS-HHHHHHHHHHHHHHTSTT--SHHHHGGGGTTTTSHHHHHHHHHHHTTS----

Radius of gyration: 21.2 Å; chains: 1; bounding box: 39×38×62 Å